Protein AF-A0A6F9A6P6-F1 (afdb_monomer_lite)

Radius of gyration: 16.21 Å; chains: 1; bounding box: 46×31×44 Å

Sequence (135 aa):
MRNLYWLSCDEVCIGVTNLDQGYPRRLYQAGSEVSDVYLDWQRGRLYWLEAGWILSMRLPGGNPRKVLSVDGHVAGRVVLDLKSNTLLWNTEGDGREWNVPGSIMAAHAPLLVSVFNDVITVWDRRDRRRVHDVP

pLDDT: mean 89.13, std 10.18, range [39.62, 97.94]

Structure (mmCIF, N/CA/C/O backbone):
data_AF-A0A6F9A6P6-F1
#
_entry.id   AF-A0A6F9A6P6-F1
#
loop_
_atom_site.group_PDB
_atom_site.id
_atom_site.type_symbol
_atom_site.label_atom_id
_atom_site.label_alt_id
_atom_site.label_comp_id
_atom_site.label_asym_id
_atom_site.label_entity_id
_atom_site.label_seq_id
_atom_site.pdbx_PDB_ins_code
_atom_site.Cartn_x
_atom_site.Cartn_y
_atom_site.Cartn_z
_atom_site.occupancy
_atom_site.B_iso_or_equiv
_atom_site.auth_seq_id
_atom_site.auth_comp_id
_atom_site.auth_asym_id
_atom_site.auth_atom_id
_atom_site.pdbx_PDB_model_num
ATOM 1 N N . MET A 1 1 ? -19.054 -9.307 10.003 1.00 69.69 1 MET A N 1
ATOM 2 C CA . MET A 1 1 ? -18.868 -7.853 10.174 1.00 69.69 1 MET A CA 1
ATOM 3 C C . MET A 1 1 ? -18.043 -7.357 9.009 1.00 69.69 1 MET A C 1
ATOM 5 O O . MET A 1 1 ? -16.956 -7.887 8.798 1.00 69.69 1 MET A O 1
ATOM 9 N N . ARG A 1 2 ? -18.573 -6.418 8.227 1.00 89.56 2 ARG A N 1
ATOM 10 C CA . ARG A 1 2 ? -17.867 -5.827 7.082 1.00 89.56 2 ARG A CA 1
ATOM 11 C C . ARG A 1 2 ? -17.361 -4.440 7.461 1.00 89.56 2 ARG A C 1
ATOM 13 O O . ARG A 1 2 ? -18.157 -3.574 7.804 1.00 89.56 2 ARG A O 1
ATOM 20 N N . ASN A 1 3 ? -16.049 -4.240 7.398 1.00 93.12 3 ASN A N 1
ATOM 21 C CA . ASN A 1 3 ? -15.412 -2.984 7.778 1.00 93.12 3 ASN A CA 1
ATOM 22 C C . ASN A 1 3 ? -14.768 -2.324 6.560 1.00 93.12 3 ASN A C 1
ATOM 24 O O . ASN A 1 3 ? -14.029 -2.978 5.826 1.00 93.12 3 ASN A O 1
ATOM 28 N N . LEU A 1 4 ? -15.016 -1.028 6.392 1.00 94.31 4 LEU A N 1
ATOM 29 C CA . LEU A 1 4 ? -14.281 -0.163 5.476 1.00 94.31 4 LEU A CA 1
ATOM 30 C C . LEU A 1 4 ? -13.216 0.589 6.271 1.00 94.31 4 LEU A C 1
ATOM 32 O O . LEU A 1 4 ? -13.560 1.340 7.181 1.00 94.31 4 LEU A O 1
ATOM 36 N N . TYR A 1 5 ? -11.948 0.391 5.927 1.00 95.75 5 TYR A N 1
ATOM 37 C CA . TYR A 1 5 ? -10.833 1.171 6.462 1.00 95.75 5 TYR A CA 1
ATOM 38 C C . TYR A 1 5 ? -10.535 2.322 5.510 1.00 95.75 5 TYR A C 1
ATOM 40 O O . TYR A 1 5 ? -10.570 2.129 4.296 1.00 95.75 5 TYR A O 1
ATOM 48 N N . TRP A 1 6 ? -10.278 3.507 6.050 1.00 95.62 6 TRP A N 1
ATOM 49 C CA . TRP A 1 6 ? -10.128 4.720 5.252 1.00 95.62 6 TRP A CA 1
ATOM 50 C C . TRP A 1 6 ? -9.086 5.663 5.849 1.00 95.62 6 TRP A C 1
ATOM 52 O O . TRP A 1 6 ? -8.851 5.655 7.058 1.00 95.62 6 TRP A O 1
ATOM 62 N N . LEU A 1 7 ? -8.490 6.475 4.980 1.00 97.19 7 LEU A N 1
ATOM 63 C CA . LEU A 1 7 ? -7.686 7.645 5.318 1.00 97.19 7 LEU A CA 1
ATOM 64 C C . LEU A 1 7 ? -8.516 8.896 4.995 1.00 97.19 7 LEU A C 1
ATOM 66 O O . LEU A 1 7 ? -9.233 8.915 3.994 1.00 97.19 7 LEU A O 1
ATOM 70 N N . SER A 1 8 ? -8.492 9.898 5.869 1.00 96.25 8 SER A N 1
ATOM 71 C CA . SER A 1 8 ? -9.172 11.178 5.647 1.00 96.25 8 SER A CA 1
ATOM 72 C C . SER A 1 8 ? -8.521 11.989 4.523 1.00 96.25 8 SER A C 1
ATOM 74 O O . SER A 1 8 ? -7.352 11.801 4.211 1.00 96.25 8 SER A O 1
ATOM 76 N N . CYS A 1 9 ? -9.266 12.931 3.935 1.00 95.06 9 CYS A N 1
ATOM 77 C CA . CYS A 1 9 ? -8.759 13.781 2.849 1.00 95.06 9 CYS A CA 1
ATOM 78 C C . CYS A 1 9 ? -7.638 14.742 3.275 1.00 95.06 9 CYS A C 1
ATOM 80 O O . CYS A 1 9 ? -6.926 15.245 2.420 1.00 95.06 9 CYS A O 1
ATOM 82 N N . ASP A 1 10 ? -7.522 15.036 4.571 1.00 96.06 10 ASP A N 1
ATOM 83 C CA . ASP A 1 10 ? -6.405 15.790 5.154 1.00 96.06 10 ASP A CA 1
ATOM 84 C C . ASP A 1 10 ? -5.222 14.881 5.534 1.00 96.06 10 ASP A C 1
ATOM 86 O O . ASP A 1 10 ? -4.283 15.341 6.171 1.00 96.06 10 ASP A O 1
ATOM 90 N N . GLU A 1 11 ? -5.293 13.592 5.177 1.00 96.94 11 GLU A N 1
ATOM 91 C CA . GLU A 1 11 ? -4.210 12.605 5.249 1.00 96.94 11 GLU A CA 1
ATOM 92 C C . GLU A 1 11 ? -3.640 12.373 6.656 1.00 96.94 11 GLU A C 1
ATOM 94 O O . GLU A 1 11 ? -2.555 11.826 6.818 1.00 96.94 11 GLU A O 1
ATOM 99 N N . VAL A 1 12 ? -4.389 12.722 7.707 1.00 97.31 12 VAL A N 1
ATOM 100 C CA . VAL A 1 12 ? -3.924 12.594 9.102 1.00 97.31 12 VAL A CA 1
ATOM 101 C C . VAL A 1 12 ? -4.792 11.693 9.978 1.00 97.31 12 VAL A C 1
ATOM 103 O O . VAL A 1 12 ? -4.454 11.443 11.134 1.00 97.31 12 VAL A O 1
ATOM 106 N N . CYS A 1 13 ? -5.917 11.179 9.482 1.00 97.31 13 CYS A N 1
ATOM 107 C CA . CYS A 1 13 ? -6.816 10.331 10.262 1.00 97.31 13 CYS A CA 1
ATOM 108 C C . CYS A 1 13 ? -7.080 9.002 9.553 1.00 97.31 13 CYS A C 1
ATOM 110 O O . CYS A 1 13 ? -7.739 8.951 8.516 1.00 97.31 13 CYS A O 1
ATOM 112 N N . ILE A 1 14 ? -6.650 7.904 10.180 1.00 97.94 14 ILE A N 1
ATOM 113 C CA . ILE A 1 14 ? -7.023 6.549 9.762 1.00 97.94 14 ILE A CA 1
ATOM 114 C C . ILE A 1 14 ? -8.247 6.125 10.570 1.00 97.94 14 ILE A C 1
ATOM 116 O O . ILE A 1 14 ? -8.236 6.111 11.809 1.00 97.94 14 ILE A O 1
ATOM 120 N N . GLY A 1 15 ? -9.312 5.760 9.870 1.00 96.50 15 GLY A N 1
ATOM 121 C CA . GLY A 1 15 ? -10.578 5.357 10.458 1.00 96.50 15 GLY A CA 1
ATOM 122 C C . GLY A 1 15 ? -11.080 4.011 9.959 1.00 96.50 15 GLY A C 1
ATOM 123 O O . GLY A 1 15 ? -10.528 3.384 9.054 1.00 96.50 15 GLY A O 1
ATOM 124 N N . VAL A 1 16 ? -12.150 3.555 10.602 1.00 96.12 16 VAL A N 1
ATOM 125 C CA . VAL A 1 16 ? -12.901 2.367 10.217 1.00 96.12 16 VAL A CA 1
ATOM 126 C C . VAL A 1 16 ? -14.391 2.639 10.329 1.00 96.12 16 VAL A C 1
ATOM 128 O O . VAL A 1 16 ? -14.850 3.207 11.315 1.00 96.12 16 VAL A O 1
ATOM 131 N N . THR A 1 17 ? -15.156 2.190 9.347 1.00 95.00 17 THR A N 1
ATOM 132 C CA . THR A 1 17 ? -16.618 2.226 9.368 1.00 95.00 17 THR A CA 1
ATOM 133 C C . THR A 1 17 ? -17.143 0.803 9.300 1.00 95.00 17 THR A C 1
ATOM 135 O O . THR A 1 17 ? -16.815 0.062 8.372 1.00 95.00 17 THR A O 1
ATOM 138 N N . ASN A 1 18 ? -17.964 0.414 10.277 1.00 92.81 18 ASN A N 1
ATOM 139 C CA . ASN A 1 18 ? -18.714 -0.836 10.194 1.00 92.81 18 ASN A CA 1
ATOM 140 C C . ASN A 1 18 ? -19.879 -0.630 9.220 1.00 92.81 18 ASN A C 1
ATOM 142 O O . ASN A 1 18 ? -20.794 0.139 9.504 1.00 92.81 18 ASN A O 1
ATOM 146 N N . LEU A 1 19 ? -19.846 -1.314 8.079 1.00 90.44 19 LEU A N 1
ATOM 147 C CA . LEU A 1 19 ? -20.842 -1.171 7.015 1.00 90.44 19 LEU A CA 1
ATOM 148 C C . LEU A 1 19 ? -22.213 -1.747 7.392 1.00 90.44 19 LEU A C 1
ATOM 150 O O . LEU A 1 19 ? -23.202 -1.426 6.745 1.00 90.44 19 LEU A O 1
ATOM 154 N N . ASP A 1 20 ? -22.280 -2.577 8.433 1.00 89.69 20 ASP A N 1
ATOM 155 C CA . ASP A 1 20 ? -23.527 -3.173 8.912 1.00 89.69 20 ASP A CA 1
ATOM 156 C C . ASP A 1 20 ? -24.215 -2.286 9.976 1.00 89.69 20 ASP A C 1
ATOM 158 O O . ASP A 1 20 ? -25.422 -2.387 10.171 1.00 89.69 20 ASP A O 1
ATOM 162 N N . GLN A 1 21 ? -23.465 -1.412 10.666 1.00 81.25 21 GLN A N 1
ATOM 163 C CA . GLN A 1 21 ? -23.968 -0.567 11.768 1.00 81.25 21 GLN A CA 1
ATOM 164 C C . GLN A 1 21 ? -23.823 0.946 11.522 1.00 81.25 21 GLN A C 1
ATOM 166 O O . GLN A 1 21 ? -24.346 1.738 12.295 1.00 81.25 21 GLN A O 1
ATOM 171 N N . GLY A 1 22 ? -23.117 1.363 10.468 1.00 78.56 22 GLY A N 1
ATOM 172 C CA . GLY A 1 22 ? -23.049 2.748 9.993 1.00 78.56 22 GLY A CA 1
ATOM 173 C C . GLY A 1 22 ? -22.173 3.714 10.799 1.00 78.56 22 GLY A C 1
ATOM 174 O O . GLY A 1 22 ? -21.991 4.845 10.360 1.00 78.56 22 GLY A O 1
ATOM 175 N N . TYR A 1 23 ? -21.604 3.315 11.940 1.00 84.38 23 TYR A N 1
ATOM 176 C CA . TYR A 1 23 ? -20.824 4.232 12.780 1.00 84.38 23 TYR A CA 1
ATOM 177 C C . TYR A 1 23 ? -19.332 4.257 12.394 1.00 84.38 23 TYR A C 1
ATOM 179 O O . TYR A 1 23 ? -18.645 3.238 12.553 1.00 84.38 23 TYR A O 1
ATOM 187 N N . PRO A 1 24 ? -18.800 5.400 11.911 1.00 92.44 24 PRO A N 1
ATOM 188 C CA . PRO A 1 24 ? -17.369 5.586 11.720 1.00 92.44 24 PRO A CA 1
ATOM 189 C C . PRO A 1 24 ? -16.666 5.741 13.072 1.00 92.44 24 PRO A C 1
ATOM 191 O O . PRO A 1 24 ? -17.154 6.403 13.987 1.00 92.44 24 PRO A O 1
ATOM 194 N N . ARG A 1 25 ? -15.476 5.159 13.188 1.00 94.00 25 ARG A N 1
ATOM 195 C CA . ARG A 1 25 ? -14.604 5.259 14.356 1.00 94.00 25 ARG A CA 1
ATOM 196 C C . ARG A 1 25 ? -13.191 5.601 13.909 1.00 94.00 25 ARG A C 1
ATOM 198 O O . ARG A 1 25 ? -12.640 4.947 13.027 1.00 94.00 25 ARG A O 1
ATOM 205 N N . ARG A 1 26 ? -12.574 6.576 14.573 1.00 95.88 26 ARG A N 1
ATOM 206 C CA . ARG A 1 26 ? -11.148 6.877 14.405 1.00 95.88 26 ARG A CA 1
ATOM 207 C C . ARG A 1 26 ? -10.301 5.779 15.044 1.00 95.88 26 ARG A C 1
ATOM 209 O O . ARG A 1 26 ? -10.530 5.423 16.198 1.00 95.88 26 ARG A O 1
ATOM 216 N N . LEU A 1 27 ? -9.338 5.251 14.297 1.00 96.88 27 LEU A N 1
ATOM 217 C CA . LEU A 1 27 ? -8.351 4.297 14.805 1.00 96.88 27 LEU A CA 1
ATOM 218 C C . LEU A 1 27 ? -7.061 4.991 15.213 1.00 96.88 27 LEU A C 1
ATOM 220 O O . LEU A 1 27 ? -6.451 4.612 16.210 1.00 96.88 27 LEU A O 1
ATOM 224 N N . TYR A 1 28 ? -6.654 5.988 14.432 1.00 97.62 28 TYR A N 1
ATOM 225 C CA . TYR A 1 28 ? -5.380 6.657 14.599 1.00 97.62 28 TYR A CA 1
ATOM 226 C C . TYR A 1 28 ? -5.454 8.108 14.118 1.00 97.62 28 TYR A C 1
ATOM 228 O O . TYR A 1 28 ? -6.135 8.405 13.137 1.00 97.62 28 TYR A O 1
ATOM 236 N N . GLN A 1 29 ? -4.756 8.988 14.834 1.00 97.19 29 GLN A N 1
ATOM 237 C CA . GLN A 1 29 ? -4.511 10.374 14.454 1.00 97.19 29 GLN A CA 1
ATOM 238 C C . GLN A 1 29 ? -3.000 10.535 14.301 1.00 97.19 29 GLN A C 1
ATOM 240 O O . GLN A 1 29 ? -2.271 10.391 15.284 1.00 97.19 29 GLN A O 1
ATOM 245 N N . ALA A 1 30 ? -2.559 10.796 13.079 1.00 96.81 30 ALA A N 1
ATOM 246 C CA . ALA A 1 30 ? -1.164 10.990 12.738 1.00 96.81 30 ALA A CA 1
ATOM 247 C C . ALA A 1 30 ? -0.661 12.357 13.218 1.00 96.81 30 ALA A C 1
ATOM 249 O O . ALA A 1 30 ? -1.437 13.310 13.358 1.00 96.81 30 ALA A O 1
ATOM 250 N N . GLY A 1 31 ? 0.643 12.432 13.487 1.00 95.25 31 GLY A N 1
ATOM 251 C CA . GLY A 1 31 ? 1.336 13.688 13.785 1.00 95.25 31 GLY A CA 1
ATOM 252 C C . GLY A 1 31 ? 1.818 14.421 12.528 1.00 95.25 31 GLY A C 1
ATOM 253 O O . GLY A 1 31 ? 2.168 15.596 12.604 1.00 95.25 31 GLY A O 1
ATOM 254 N N . SER A 1 32 ? 1.828 13.732 11.387 1.00 94.12 32 SER A N 1
ATOM 255 C CA . SER A 1 32 ? 2.198 14.235 10.061 1.00 94.12 32 SER A CA 1
ATOM 256 C C . SER A 1 32 ? 1.360 13.550 8.979 1.00 94.12 32 SER A C 1
ATOM 258 O O . SER A 1 32 ? 0.620 12.615 9.275 1.00 94.12 32 SER A O 1
ATOM 260 N N . GLU A 1 33 ? 1.508 13.990 7.732 1.00 94.81 33 GLU A N 1
ATOM 261 C CA . GLU A 1 33 ? 0.860 13.385 6.565 1.00 94.81 33 GLU A CA 1
ATOM 262 C C . GLU A 1 33 ? 1.141 11.875 6.464 1.00 94.81 33 GLU A C 1
ATOM 264 O O . GLU A 1 33 ? 2.271 11.411 6.673 1.00 94.81 33 GLU A O 1
ATOM 269 N N . VAL A 1 34 ? 0.088 11.118 6.157 1.00 95.12 34 VAL A N 1
ATOM 270 C CA . VAL A 1 34 ? 0.125 9.689 5.854 1.00 95.12 34 VAL A CA 1
ATOM 271 C C . VAL A 1 34 ? -0.010 9.515 4.348 1.00 95.12 34 VAL A C 1
ATOM 273 O O . VAL A 1 34 ? -1.068 9.786 3.790 1.00 95.12 34 VAL A O 1
ATOM 276 N N . SER A 1 35 ? 1.029 9.008 3.690 1.00 89.31 35 SER A N 1
ATOM 277 C CA . SER A 1 35 ? 1.058 8.922 2.223 1.00 89.31 35 SER A CA 1
ATOM 278 C C . SER A 1 35 ? 0.463 7.628 1.657 1.00 89.31 35 SER A C 1
ATOM 280 O O . SER A 1 35 ? -0.130 7.636 0.581 1.00 89.31 35 SER A O 1
ATOM 282 N N . ASP A 1 36 ? 0.578 6.509 2.378 1.00 88.94 36 ASP A N 1
ATOM 283 C CA . ASP A 1 36 ? 0.010 5.225 1.962 1.00 88.94 36 ASP A CA 1
ATOM 284 C C . ASP A 1 36 ? -0.555 4.437 3.153 1.00 88.94 36 ASP A C 1
ATOM 286 O O . ASP A 1 36 ? 0.021 4.433 4.244 1.00 88.94 36 ASP A O 1
ATOM 290 N N . VAL A 1 37 ? -1.649 3.698 2.926 1.00 95.00 37 VAL A N 1
ATOM 291 C CA . VAL A 1 37 ? -2.288 2.809 3.911 1.00 95.00 37 VAL A CA 1
ATOM 292 C C . VAL A 1 37 ? -2.580 1.447 3.280 1.00 95.00 37 VAL A C 1
ATOM 294 O O . VAL A 1 37 ? -3.188 1.355 2.216 1.00 95.00 37 VAL A O 1
ATOM 297 N N . TYR A 1 38 ? -2.204 0.373 3.971 1.00 95.19 38 TYR A N 1
ATOM 298 C CA . TYR A 1 38 ? -2.333 -1.006 3.506 1.00 95.19 38 TYR A CA 1
ATOM 299 C C . TYR A 1 38 ? -3.084 -1.876 4.511 1.00 95.19 38 TYR A C 1
ATOM 301 O O . TYR A 1 38 ? -2.859 -1.806 5.722 1.00 95.19 38 TYR A O 1
ATOM 309 N N . LEU A 1 39 ? -3.936 -2.758 3.992 1.00 95.50 39 LEU A N 1
ATOM 310 C CA . LEU A 1 39 ? -4.759 -3.677 4.771 1.00 95.50 39 LEU A CA 1
ATOM 311 C C . LEU A 1 39 ? -4.305 -5.124 4.555 1.00 95.50 39 LEU A C 1
ATOM 313 O O . LEU A 1 39 ? -4.591 -5.695 3.511 1.00 95.50 39 LEU A O 1
ATOM 317 N N . ASP A 1 40 ? -3.692 -5.751 5.563 1.00 95.69 40 ASP A N 1
ATOM 318 C CA . ASP A 1 40 ? -3.511 -7.207 5.614 1.00 95.69 40 ASP A CA 1
ATOM 319 C C . ASP A 1 40 ? -4.658 -7.835 6.415 1.00 95.69 40 ASP A C 1
ATOM 321 O O . ASP A 1 40 ? -4.576 -8.052 7.630 1.00 95.69 40 ASP A O 1
ATOM 325 N N . TRP A 1 41 ? -5.760 -8.121 5.722 1.00 93.44 41 TRP A N 1
ATOM 326 C CA . TRP A 1 41 ? -6.931 -8.754 6.328 1.00 93.44 41 TRP A CA 1
ATOM 327 C C . TRP A 1 41 ? -6.694 -10.215 6.721 1.00 93.44 41 TRP A C 1
ATOM 329 O O . TRP A 1 41 ? -7.360 -10.704 7.631 1.00 93.44 41 TRP A O 1
ATOM 339 N N . GLN A 1 42 ? -5.744 -10.910 6.086 1.00 94.44 42 GLN A N 1
ATOM 340 C CA . GLN A 1 42 ? -5.434 -12.306 6.406 1.00 94.44 42 GLN A CA 1
ATOM 341 C C . GLN A 1 42 ? -4.759 -12.418 7.778 1.00 94.44 42 GLN A C 1
ATOM 343 O O . GLN A 1 42 ? -5.006 -13.369 8.516 1.00 94.44 42 GLN A O 1
ATOM 348 N N . ARG A 1 43 ? -3.932 -11.429 8.140 1.00 94.81 43 ARG A N 1
ATOM 349 C CA . ARG A 1 43 ? -3.190 -11.388 9.416 1.00 94.81 43 ARG A CA 1
ATOM 350 C C . ARG A 1 43 ? -3.732 -10.363 10.405 1.00 94.81 43 ARG A C 1
ATOM 352 O O . ARG A 1 43 ? -3.171 -10.194 11.488 1.00 94.81 43 ARG A O 1
ATOM 359 N N . GLY A 1 44 ? -4.816 -9.679 10.052 1.00 95.56 44 GLY A N 1
ATOM 360 C CA . GLY A 1 44 ? -5.498 -8.732 10.923 1.00 95.56 44 GLY A CA 1
ATOM 361 C C . GLY A 1 44 ? -4.684 -7.473 11.230 1.00 95.56 44 GLY A C 1
ATOM 362 O O . GLY A 1 44 ? -4.700 -7.004 12.374 1.00 95.56 44 GLY A O 1
ATOM 363 N N . ARG A 1 45 ? -3.975 -6.918 10.237 1.00 96.31 45 ARG A N 1
ATOM 364 C CA . ARG A 1 45 ? -3.096 -5.748 10.401 1.00 96.31 45 ARG A CA 1
ATOM 365 C C . ARG A 1 45 ? -3.388 -4.618 9.415 1.00 96.31 45 ARG A C 1
ATOM 367 O O . ARG A 1 45 ? -3.728 -4.861 8.264 1.00 96.31 45 ARG A O 1
ATOM 374 N N . LEU A 1 46 ? -3.183 -3.391 9.885 1.00 97.06 46 LEU A N 1
ATOM 375 C CA . LEU A 1 46 ? -2.990 -2.201 9.055 1.00 97.06 46 LEU A CA 1
ATOM 376 C C . LEU A 1 46 ? -1.514 -1.832 9.053 1.00 97.06 46 LEU A C 1
ATOM 378 O O . LEU A 1 46 ? -0.871 -1.942 10.101 1.00 97.06 46 LEU A O 1
ATOM 382 N N . TYR A 1 47 ? -1.025 -1.352 7.918 1.00 96.50 47 TYR A N 1
ATOM 383 C CA . TYR A 1 47 ? 0.272 -0.698 7.778 1.00 96.50 47 TYR A CA 1
ATOM 384 C C . TYR A 1 47 ? 0.079 0.672 7.142 1.00 96.50 47 TYR A C 1
ATOM 386 O O . TYR A 1 47 ? -0.830 0.833 6.335 1.00 96.50 47 TYR A O 1
ATOM 394 N N . TRP A 1 48 ? 0.912 1.643 7.488 1.00 95.94 48 TRP A N 1
ATOM 395 C CA . TRP A 1 48 ? 0.908 2.947 6.828 1.00 95.94 48 TRP A CA 1
ATOM 396 C C . TRP A 1 48 ? 2.283 3.598 6.896 1.00 95.94 48 TRP A C 1
ATOM 398 O O . TRP A 1 48 ? 3.109 3.203 7.724 1.00 95.94 48 TRP A O 1
ATOM 408 N N . LEU A 1 49 ? 2.515 4.564 6.012 1.00 94.06 49 LEU A N 1
ATOM 409 C CA . LEU A 1 49 ? 3.732 5.365 5.966 1.00 94.06 49 LEU A CA 1
ATOM 410 C C . LEU A 1 49 ? 3.460 6.752 6.555 1.00 94.06 49 LEU A C 1
ATOM 412 O O . LEU A 1 49 ? 2.545 7.434 6.115 1.00 94.06 49 LEU A O 1
ATOM 416 N N . GLU A 1 50 ? 4.247 7.153 7.549 1.00 94.31 50 GLU A N 1
ATOM 417 C CA . GLU A 1 50 ? 4.153 8.460 8.214 1.00 94.31 50 GLU A CA 1
ATOM 418 C C . GLU A 1 50 ? 5.554 8.897 8.645 1.00 94.31 50 GLU A C 1
ATOM 420 O O . GLU A 1 50 ? 6.271 8.121 9.284 1.00 94.31 50 GLU A O 1
ATOM 425 N N . ALA A 1 51 ? 5.953 10.123 8.292 1.00 91.62 51 ALA A N 1
ATOM 426 C CA . ALA A 1 51 ? 7.264 10.695 8.629 1.00 91.62 51 ALA A CA 1
ATOM 427 C C . ALA A 1 51 ? 8.446 9.729 8.378 1.00 91.62 51 ALA A C 1
ATOM 429 O O . ALA A 1 51 ? 9.309 9.571 9.240 1.00 91.62 51 ALA A O 1
ATOM 430 N N . GLY A 1 52 ? 8.426 9.019 7.241 1.00 89.75 52 GLY A N 1
ATOM 431 C CA . GLY A 1 52 ? 9.468 8.063 6.846 1.00 89.75 52 GLY A CA 1
ATOM 432 C C . GLY A 1 52 ? 9.538 6.779 7.679 1.00 89.75 52 GLY A C 1
ATOM 433 O O . GLY A 1 52 ? 10.507 6.026 7.597 1.00 89.75 52 GLY A O 1
ATOM 434 N N . TRP A 1 53 ? 8.494 6.470 8.449 1.00 92.31 53 TRP A N 1
ATOM 435 C CA . TRP A 1 53 ? 8.333 5.189 9.128 1.00 92.31 53 TRP A CA 1
ATOM 436 C C . TRP A 1 53 ? 7.184 4.395 8.530 1.00 92.31 53 TRP A C 1
ATOM 438 O O . TRP A 1 53 ? 6.081 4.905 8.364 1.00 92.31 53 TRP A O 1
ATOM 448 N N . ILE A 1 54 ? 7.407 3.102 8.323 1.00 93.31 54 ILE A N 1
ATOM 449 C CA . ILE A 1 54 ? 6.316 2.142 8.201 1.00 93.31 54 ILE A CA 1
ATOM 450 C C . ILE A 1 54 ? 5.849 1.812 9.616 1.00 93.31 54 ILE A C 1
ATOM 452 O O . ILE A 1 54 ? 6.590 1.232 10.421 1.00 93.31 54 ILE A O 1
ATOM 456 N N . LEU A 1 55 ? 4.604 2.152 9.920 1.00 96.75 55 LEU A N 1
ATOM 457 C CA . LEU A 1 55 ? 3.927 1.774 11.151 1.00 96.75 55 LEU A CA 1
ATOM 458 C C . LEU A 1 55 ? 2.967 0.614 10.901 1.00 96.75 55 LEU A C 1
ATOM 460 O O . LEU A 1 55 ? 2.613 0.294 9.768 1.00 96.75 55 LEU A O 1
ATOM 464 N N . SER A 1 56 ? 2.540 -0.046 11.976 1.00 97.06 56 SER A N 1
ATOM 465 C CA . SER A 1 56 ? 1.429 -0.992 11.901 1.00 97.06 56 SER A CA 1
ATOM 466 C C . SER A 1 56 ? 0.571 -0.982 13.152 1.00 97.06 56 SER A C 1
ATOM 468 O O . SER A 1 56 ? 1.074 -0.738 14.251 1.00 97.06 56 SER A O 1
ATOM 470 N N . MET A 1 57 ? -0.679 -1.408 13.012 1.00 97.62 57 MET A N 1
ATOM 471 C CA . MET A 1 57 ? -1.579 -1.676 14.131 1.00 97.62 57 MET A CA 1
ATOM 472 C C . MET A 1 57 ? -2.457 -2.897 13.836 1.00 97.62 57 MET A C 1
ATOM 474 O O . MET A 1 57 ? -2.518 -3.380 12.706 1.00 97.62 57 MET A O 1
ATOM 478 N N . ARG A 1 58 ? -3.128 -3.436 14.858 1.00 96.62 58 ARG A N 1
ATOM 479 C CA . ARG A 1 58 ? -4.128 -4.497 14.663 1.00 96.62 58 ARG A CA 1
ATOM 480 C C . ARG A 1 58 ? -5.435 -3.903 14.136 1.00 96.62 58 ARG A C 1
ATOM 482 O O . ARG A 1 58 ? -5.795 -2.796 14.510 1.00 96.62 58 ARG A O 1
ATOM 489 N N . LEU A 1 59 ? -6.196 -4.653 13.345 1.00 95.12 59 LEU A N 1
ATOM 490 C CA . LEU A 1 59 ? -7.461 -4.166 12.770 1.00 95.12 59 LEU A CA 1
ATOM 491 C C . LEU A 1 59 ? -8.532 -3.675 13.761 1.00 95.12 59 LEU A C 1
ATO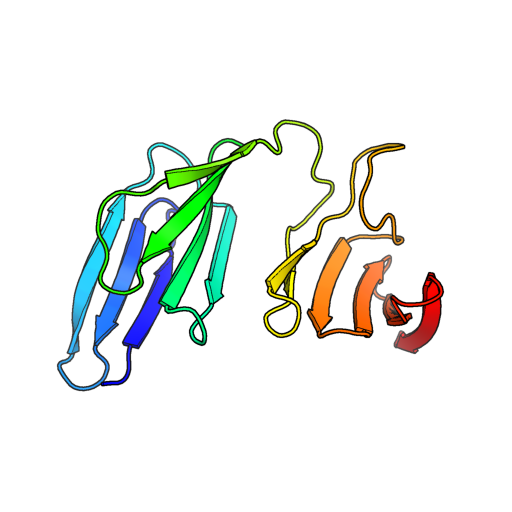M 493 O O . LEU A 1 59 ? -9.267 -2.747 13.414 1.00 95.12 59 LEU A O 1
ATOM 497 N N . PRO A 1 60 ? -8.649 -4.234 14.979 1.00 91.50 60 PRO A N 1
ATOM 498 C CA . PRO A 1 60 ? -9.521 -3.670 16.009 1.00 91.50 60 PRO A CA 1
ATOM 499 C C . PRO A 1 60 ? -9.044 -2.312 16.561 1.00 91.50 60 PRO A C 1
ATOM 501 O O . PRO A 1 60 ? -9.799 -1.645 17.272 1.00 91.50 60 PRO A O 1
ATOM 504 N N . GLY A 1 61 ? -7.825 -1.883 16.228 1.00 91.88 61 GLY A N 1
ATOM 505 C CA . GLY A 1 61 ? -7.134 -0.723 16.783 1.00 91.88 61 GLY A CA 1
ATOM 506 C C . GLY A 1 61 ? -6.094 -1.116 17.836 1.00 91.88 61 GLY A C 1
ATOM 507 O O . GLY A 1 61 ? -5.633 -2.260 17.896 1.00 91.88 61 GLY A O 1
ATOM 508 N N . GLY A 1 62 ? -5.733 -0.148 18.675 1.00 93.19 62 GLY A N 1
ATOM 509 C CA . GLY A 1 62 ? -4.697 -0.267 19.701 1.00 93.19 62 GLY A CA 1
ATOM 510 C C . GLY A 1 62 ? -3.496 0.619 19.390 1.00 93.19 62 GLY A C 1
ATOM 511 O O . GLY A 1 62 ? -3.550 1.455 18.494 1.00 93.19 62 GLY A O 1
ATOM 512 N N . ASN A 1 63 ? -2.405 0.434 20.128 1.00 95.25 63 ASN A N 1
ATOM 513 C CA . ASN A 1 63 ? -1.224 1.271 19.947 1.00 95.25 63 ASN A CA 1
ATOM 514 C C . ASN A 1 63 ? -0.504 0.927 18.629 1.00 95.25 63 ASN A C 1
ATOM 516 O O . ASN A 1 63 ? -0.224 -0.256 18.386 1.00 95.25 63 ASN A O 1
ATOM 520 N N . PRO A 1 64 ? -0.179 1.929 17.792 1.00 96.31 64 PRO A N 1
ATOM 521 C CA . PRO A 1 64 ? 0.730 1.749 16.670 1.00 96.31 64 PRO A CA 1
ATOM 522 C C . PRO A 1 64 ? 2.086 1.233 17.142 1.00 96.31 64 PRO A C 1
ATOM 524 O O . PRO A 1 64 ? 2.567 1.589 18.218 1.00 96.31 64 PRO A O 1
ATOM 527 N N . ARG A 1 65 ? 2.748 0.453 16.292 1.00 96.88 65 ARG A N 1
ATOM 528 C CA . ARG A 1 65 ? 4.173 0.137 16.427 1.00 96.88 65 ARG A CA 1
ATOM 529 C C . ARG A 1 65 ? 4.924 0.639 15.202 1.00 96.88 65 ARG A C 1
ATOM 531 O O . ARG A 1 65 ? 4.445 0.438 14.087 1.00 96.88 65 ARG A O 1
ATOM 538 N N . LYS A 1 66 ? 6.110 1.212 15.403 1.00 95.88 66 LYS A N 1
ATOM 539 C CA . LYS A 1 66 ? 7.085 1.421 14.326 1.00 95.88 66 LYS A CA 1
ATOM 540 C C . LYS A 1 66 ? 7.621 0.057 13.890 1.00 95.88 66 LYS A C 1
ATOM 542 O O . LYS A 1 66 ? 8.002 -0.747 14.740 1.00 95.88 66 LYS A O 1
ATOM 547 N N . VAL A 1 67 ? 7.576 -0.230 12.595 1.00 93.38 67 VAL A N 1
ATOM 548 C CA . VAL A 1 67 ? 8.011 -1.511 12.017 1.00 93.38 67 VAL A CA 1
ATOM 549 C C . VAL A 1 67 ? 9.365 -1.357 11.344 1.00 93.38 67 VAL A C 1
ATOM 551 O O . VAL A 1 67 ? 10.249 -2.173 11.583 1.00 93.38 67 VAL A O 1
ATOM 554 N N . LEU A 1 68 ? 9.521 -0.319 10.523 1.00 89.56 68 LEU A N 1
ATOM 555 C CA . LEU A 1 68 ? 10.725 -0.073 9.737 1.00 89.56 68 LEU A CA 1
ATOM 556 C C . LEU A 1 68 ? 10.880 1.431 9.489 1.00 89.56 68 LEU A C 1
ATOM 558 O O . LEU A 1 68 ? 9.884 2.102 9.228 1.00 89.56 68 LEU A O 1
ATOM 562 N N . SER A 1 69 ? 12.107 1.947 9.573 1.00 89.75 69 SER A N 1
ATOM 563 C CA . SER A 1 69 ? 12.438 3.278 9.050 1.00 89.75 69 SER A CA 1
ATOM 564 C C . SER A 1 69 ? 12.815 3.141 7.583 1.00 89.75 69 SER A C 1
ATOM 566 O O . SER A 1 69 ? 13.572 2.242 7.217 1.00 89.75 69 SER A O 1
ATOM 568 N N . VAL A 1 70 ? 12.262 4.023 6.764 1.00 83.31 70 VAL A N 1
ATOM 569 C CA . VAL A 1 70 ? 12.490 4.110 5.322 1.00 83.31 70 VAL A CA 1
ATOM 570 C C . VAL A 1 70 ? 12.949 5.517 4.905 1.00 83.31 70 VAL A C 1
ATOM 572 O O . VAL A 1 70 ? 12.920 5.850 3.720 1.00 83.31 70 VAL A O 1
ATOM 575 N N . ASP A 1 71 ? 13.383 6.335 5.875 1.00 72.62 71 ASP A N 1
ATOM 576 C CA . ASP A 1 71 ? 13.833 7.719 5.687 1.00 72.62 71 ASP A CA 1
ATOM 577 C C . ASP A 1 71 ? 14.897 7.816 4.578 1.00 72.62 71 ASP A C 1
ATOM 579 O O . ASP A 1 71 ? 15.989 7.264 4.700 1.00 72.62 71 ASP A O 1
ATOM 583 N N . GLY A 1 72 ? 14.562 8.513 3.485 1.00 64.25 72 GLY A N 1
ATOM 584 C CA . GLY A 1 72 ? 15.468 8.796 2.363 1.00 64.25 72 GLY A CA 1
ATOM 585 C C . GLY A 1 72 ? 15.726 7.643 1.384 1.00 64.25 72 GLY A C 1
ATOM 586 O O . GLY A 1 72 ? 16.589 7.776 0.522 1.00 64.25 72 GLY A O 1
ATOM 587 N N . HIS A 1 73 ? 15.011 6.517 1.496 1.00 70.50 73 HIS A N 1
ATOM 588 C CA . HIS A 1 73 ? 15.287 5.311 0.699 1.00 70.50 73 HIS A CA 1
ATOM 589 C C . HIS A 1 73 ? 14.104 4.795 -0.129 1.00 70.50 73 HIS A C 1
ATOM 591 O O . HIS A 1 73 ? 14.216 3.722 -0.719 1.00 70.50 73 HIS A O 1
ATOM 597 N N . VAL A 1 74 ? 12.985 5.519 -0.193 1.00 75.31 74 VAL A N 1
ATOM 598 C CA . VAL A 1 74 ? 11.815 5.137 -1.002 1.00 75.31 74 VAL A CA 1
ATOM 599 C C . VAL A 1 74 ? 11.715 6.053 -2.211 1.00 75.31 74 VAL A C 1
ATOM 601 O O . VAL A 1 74 ? 11.410 7.233 -2.073 1.00 75.31 74 VAL A O 1
ATOM 604 N N . ALA A 1 75 ? 11.928 5.488 -3.395 1.00 74.25 75 ALA A N 1
ATOM 605 C CA . ALA A 1 75 ? 11.608 6.121 -4.662 1.00 74.25 75 ALA A CA 1
ATOM 606 C C . ALA A 1 75 ? 10.154 5.789 -5.032 1.00 74.25 75 ALA A C 1
ATOM 608 O O . ALA A 1 75 ? 9.823 4.649 -5.369 1.00 74.25 75 ALA A O 1
ATOM 609 N N . GLY A 1 76 ? 9.270 6.784 -4.980 1.00 79.31 76 GLY A N 1
ATOM 610 C CA . GLY A 1 76 ? 7.860 6.610 -5.328 1.00 79.31 76 GLY A CA 1
ATOM 611 C C . GLY A 1 76 ? 7.036 5.989 -4.197 1.00 79.31 76 GLY A C 1
ATOM 612 O O . GLY A 1 76 ? 6.978 6.540 -3.103 1.00 79.31 76 GLY A O 1
ATOM 613 N N . ARG A 1 77 ? 6.335 4.885 -4.482 1.00 84.81 77 ARG A N 1
ATOM 614 C CA . ARG A 1 77 ? 5.365 4.261 -3.564 1.00 84.81 77 ARG A CA 1
ATOM 615 C C . ARG A 1 77 ? 5.905 2.989 -2.925 1.00 84.81 77 ARG A C 1
ATOM 617 O O . ARG A 1 77 ? 6.687 2.254 -3.531 1.00 84.81 77 ARG A O 1
ATOM 624 N N . VAL A 1 78 ? 5.401 2.696 -1.730 1.00 88.81 78 VAL A N 1
ATOM 625 C CA . VAL A 1 78 ? 5.481 1.354 -1.147 1.00 88.81 78 VAL A CA 1
ATOM 626 C C . VAL A 1 78 ? 4.301 0.524 -1.682 1.00 88.81 78 VAL A C 1
ATOM 628 O O . VAL A 1 78 ? 3.282 1.050 -2.117 1.00 88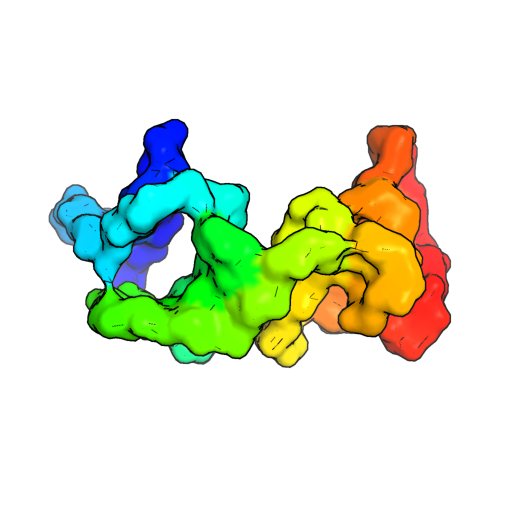.81 78 VAL A O 1
ATOM 631 N N . VAL A 1 79 ? 4.430 -0.798 -1.726 1.00 91.88 79 VAL A N 1
ATOM 632 C CA . VAL A 1 79 ? 3.356 -1.702 -2.148 1.00 91.88 79 VAL A CA 1
ATOM 633 C C . VAL A 1 79 ? 3.351 -2.939 -1.264 1.00 91.88 79 VAL A C 1
ATOM 635 O O . VAL A 1 79 ? 4.383 -3.575 -1.062 1.00 91.88 79 VAL A O 1
ATOM 638 N N . LEU A 1 80 ? 2.176 -3.319 -0.760 1.00 92.62 80 LEU A N 1
ATOM 639 C CA . LEU A 1 80 ? 1.987 -4.561 -0.014 1.00 92.62 80 LEU A CA 1
ATOM 640 C C . LEU A 1 80 ? 1.690 -5.733 -0.957 1.00 92.62 80 LEU A C 1
ATOM 642 O O . LEU A 1 80 ? 0.654 -5.761 -1.616 1.00 92.62 80 LEU A O 1
ATOM 646 N N . ASP A 1 81 ? 2.545 -6.753 -0.935 1.00 94.06 81 ASP A N 1
ATOM 647 C CA . ASP A 1 81 ? 2.202 -8.085 -1.428 1.00 94.06 81 ASP A CA 1
ATOM 648 C C . ASP A 1 81 ? 1.559 -8.898 -0.301 1.00 94.06 81 ASP A C 1
ATOM 650 O O . ASP A 1 81 ? 2.232 -9.415 0.597 1.00 94.06 81 ASP A O 1
ATOM 654 N N . LEU A 1 82 ? 0.238 -9.036 -0.368 1.00 92.56 82 LEU A N 1
ATOM 655 C CA . LEU A 1 82 ? -0.551 -9.780 0.614 1.00 92.56 82 LEU A CA 1
ATOM 656 C C . LEU A 1 82 ? -0.205 -11.269 0.672 1.00 92.56 82 LEU A C 1
ATOM 658 O O . LEU A 1 82 ? -0.260 -11.874 1.748 1.00 92.56 82 LEU A O 1
ATOM 662 N N . LYS A 1 83 ? 0.156 -11.863 -0.472 1.00 92.88 83 LYS A N 1
ATOM 663 C CA . LYS A 1 83 ? 0.438 -13.295 -0.580 1.00 92.88 83 LYS A CA 1
ATOM 664 C C . LYS A 1 83 ? 1.750 -13.638 0.113 1.00 92.88 83 LYS A C 1
ATOM 666 O O . LYS A 1 83 ? 1.784 -14.601 0.878 1.00 92.88 83 LYS A O 1
ATOM 671 N N . SER A 1 84 ? 2.810 -12.862 -0.125 1.00 90.50 84 SER A N 1
ATOM 672 C CA . SER A 1 84 ? 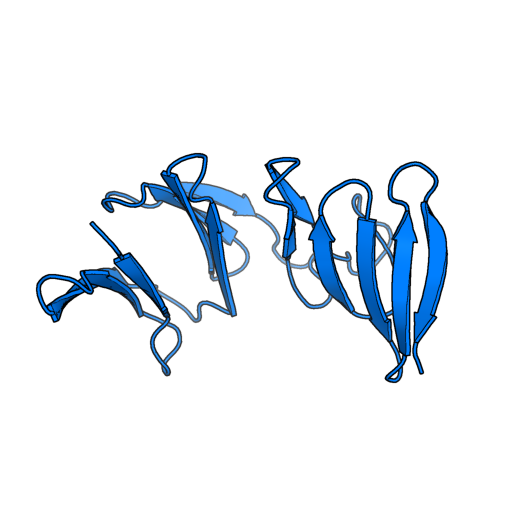4.105 -13.077 0.540 1.00 90.50 84 SER A CA 1
ATOM 673 C C . SER A 1 84 ? 4.264 -12.336 1.867 1.00 90.50 84 SER A C 1
ATOM 675 O O . SER A 1 84 ? 5.229 -12.611 2.574 1.00 90.50 84 SER A O 1
ATOM 677 N N . ASN A 1 85 ? 3.327 -11.454 2.239 1.00 89.38 85 ASN A N 1
ATOM 678 C CA . ASN A 1 85 ? 3.415 -10.591 3.424 1.00 89.38 85 ASN A CA 1
ATOM 679 C C . ASN A 1 85 ? 4.685 -9.729 3.426 1.00 89.38 85 ASN A C 1
ATOM 681 O O . ASN A 1 85 ? 5.421 -9.674 4.412 1.00 89.38 85 ASN A O 1
ATOM 685 N N . THR A 1 86 ? 4.957 -9.092 2.291 1.00 89.25 86 THR A N 1
ATOM 686 C CA . THR A 1 86 ? 6.136 -8.242 2.095 1.00 89.25 86 THR A CA 1
ATOM 687 C C . THR A 1 86 ? 5.704 -6.875 1.599 1.00 89.25 86 THR A C 1
ATOM 689 O O . THR A 1 86 ? 4.863 -6.791 0.706 1.00 89.25 86 THR A O 1
ATOM 692 N N . LEU A 1 87 ? 6.303 -5.823 2.146 1.00 89.88 87 LEU A N 1
ATOM 693 C CA . LEU A 1 87 ? 6.240 -4.484 1.571 1.00 89.88 87 LEU A CA 1
ATOM 694 C C . LEU A 1 87 ? 7.404 -4.345 0.592 1.00 89.88 87 LEU A C 1
ATOM 696 O O . LEU A 1 87 ? 8.496 -4.812 0.888 1.00 89.88 87 LEU A O 1
ATOM 700 N N . LEU A 1 88 ? 7.147 -3.769 -0.575 1.00 88.88 88 LEU A N 1
ATOM 701 C CA . LEU A 1 88 ? 8.113 -3.595 -1.654 1.00 88.88 88 LEU A CA 1
ATOM 702 C C . LEU A 1 88 ? 8.126 -2.127 -2.060 1.00 88.88 88 LEU A C 1
ATOM 704 O O . LEU A 1 88 ? 7.069 -1.507 -2.136 1.00 88.88 88 LEU A O 1
ATOM 708 N N . TRP A 1 89 ? 9.298 -1.586 -2.342 1.00 87.50 89 TRP A N 1
ATOM 709 C CA . TRP A 1 89 ? 9.472 -0.233 -2.855 1.00 87.50 89 TRP A CA 1
ATOM 710 C C . TRP A 1 89 ? 10.710 -0.196 -3.745 1.00 87.50 89 TRP A C 1
ATOM 712 O O . TRP A 1 89 ? 11.593 -1.043 -3.604 1.00 87.50 89 TRP A O 1
ATOM 722 N N . ASN A 1 90 ? 10.758 0.776 -4.653 1.00 83.94 90 ASN A N 1
ATOM 723 C CA . ASN A 1 90 ? 12.001 1.123 -5.333 1.00 83.94 90 ASN A CA 1
ATOM 724 C C . ASN A 1 90 ? 12.870 1.942 -4.373 1.00 83.94 90 ASN A C 1
ATOM 726 O O . ASN A 1 90 ? 12.339 2.721 -3.581 1.00 83.94 90 ASN A O 1
ATOM 730 N N . THR A 1 91 ? 14.192 1.821 -4.470 1.00 76.12 91 THR A N 1
ATOM 731 C CA . THR A 1 91 ? 15.116 2.670 -3.704 1.00 76.12 91 THR A CA 1
ATOM 732 C C . THR A 1 91 ? 15.734 3.754 -4.578 1.00 76.12 91 THR A C 1
ATOM 734 O O . THR A 1 91 ? 16.001 3.532 -5.759 1.00 76.12 91 THR A O 1
ATOM 737 N N . GLU A 1 92 ? 15.978 4.939 -4.015 1.00 65.50 92 GLU A N 1
ATOM 738 C CA . GLU A 1 92 ? 16.825 5.936 -4.673 1.00 65.50 92 GLU A CA 1
ATOM 739 C C . GLU A 1 92 ? 18.293 5.479 -4.554 1.00 65.50 92 GLU A C 1
ATOM 741 O O . GLU A 1 92 ? 18.899 5.557 -3.486 1.00 65.50 92 GLU A O 1
ATOM 746 N N . GLY A 1 93 ? 18.853 4.937 -5.642 1.00 56.72 93 GLY A N 1
ATOM 747 C CA . GLY A 1 93 ? 20.238 4.447 -5.714 1.00 56.72 93 GLY A CA 1
ATOM 748 C C . GLY A 1 93 ? 20.394 2.923 -5.592 1.00 56.72 93 GLY A C 1
ATOM 749 O O . GLY A 1 93 ? 19.456 2.159 -5.818 1.00 56.72 93 GLY A O 1
ATOM 750 N N . ASP A 1 94 ? 21.603 2.463 -5.254 1.00 47.62 94 ASP A N 1
ATOM 751 C CA . ASP A 1 94 ? 21.923 1.041 -5.044 1.00 47.62 94 ASP A CA 1
ATOM 752 C C . ASP A 1 94 ? 21.507 0.584 -3.631 1.00 47.62 94 ASP A C 1
ATOM 754 O O . ASP A 1 94 ? 22.329 0.238 -2.780 1.00 47.62 94 ASP A O 1
ATOM 758 N N . GLY A 1 95 ? 20.203 0.618 -3.355 1.00 39.62 95 GLY A N 1
ATOM 759 C CA . GLY A 1 95 ? 19.596 0.135 -2.117 1.00 39.62 95 GLY A CA 1
ATOM 760 C C . GLY A 1 95 ? 18.923 -1.226 -2.305 1.00 39.62 95 GLY A C 1
ATOM 761 O O . GLY A 1 95 ? 18.317 -1.524 -3.330 1.00 39.62 95 GLY A O 1
ATOM 762 N N . ARG A 1 96 ? 19.042 -2.112 -1.314 1.00 54.12 96 ARG A N 1
ATOM 763 C CA . ARG A 1 96 ? 18.426 -3.447 -1.334 1.00 54.12 96 ARG A CA 1
ATOM 764 C C . ARG A 1 96 ? 16.893 -3.365 -1.236 1.00 54.12 96 ARG A C 1
ATOM 766 O O . ARG A 1 96 ? 16.380 -3.271 -0.134 1.00 54.12 96 ARG A O 1
ATOM 773 N N . GLU A 1 97 ? 16.213 -3.464 -2.378 1.00 63.53 97 GLU A N 1
ATOM 774 C CA . GLU A 1 97 ? 14.972 -4.202 -2.725 1.00 63.53 97 GLU A CA 1
ATOM 775 C C . GLU A 1 97 ? 14.360 -3.569 -3.998 1.00 63.53 97 GLU A C 1
ATOM 777 O O . GLU A 1 97 ? 14.571 -2.394 -4.251 1.00 63.53 97 GLU A O 1
ATOM 782 N N . TRP A 1 98 ? 13.771 -4.411 -4.868 1.00 67.00 98 TRP A N 1
ATOM 783 C CA . TRP A 1 98 ? 13.386 -4.197 -6.286 1.00 67.00 98 TRP A CA 1
ATOM 784 C C . TRP A 1 98 ? 13.641 -2.808 -6.893 1.00 67.00 98 TRP A C 1
ATOM 786 O O . TRP A 1 98 ? 12.833 -1.925 -6.704 1.00 67.00 98 TRP A O 1
ATOM 796 N N . ASN A 1 99 ? 14.672 -2.658 -7.735 1.00 76.06 99 ASN A N 1
ATOM 797 C CA . ASN A 1 99 ? 14.855 -1.473 -8.586 1.00 76.06 99 ASN A CA 1
ATOM 798 C C . ASN A 1 99 ? 14.323 -1.761 -9.999 1.00 76.06 99 ASN A C 1
ATOM 800 O O . ASN A 1 99 ? 15.068 -2.212 -10.874 1.00 76.06 99 ASN A O 1
ATOM 804 N N . VAL A 1 100 ? 13.023 -1.550 -10.211 1.00 81.50 100 VAL A N 1
ATOM 805 C CA . VAL A 1 100 ? 12.412 -1.571 -11.554 1.00 81.50 100 VAL A CA 1
ATOM 806 C C . VAL A 1 100 ? 12.266 -0.143 -12.089 1.00 81.50 100 VAL A C 1
ATOM 808 O O . VAL A 1 100 ? 12.078 0.774 -11.293 1.00 81.50 100 VAL A O 1
ATOM 811 N N . PRO A 1 101 ? 12.323 0.085 -13.414 1.00 83.50 101 PRO A N 1
ATOM 812 C CA . PRO A 1 101 ? 12.024 1.394 -13.986 1.00 83.50 101 PRO A CA 1
ATOM 813 C C . PRO A 1 101 ? 10.663 1.939 -13.527 1.00 83.50 101 PRO A C 1
ATOM 815 O O . PRO A 1 101 ? 9.662 1.215 -13.526 1.00 83.50 101 PRO A O 1
ATOM 818 N N . GLY A 1 102 ? 10.646 3.228 -13.182 1.00 85.31 102 GLY A N 1
ATOM 819 C CA . GLY A 1 102 ? 9.450 3.962 -12.771 1.00 85.31 102 GLY A CA 1
ATOM 820 C C . GLY A 1 102 ? 9.030 3.704 -11.333 1.00 85.31 102 GLY A C 1
ATOM 821 O O . GLY A 1 102 ? 9.871 3.706 -10.440 1.00 85.31 102 GLY A O 1
ATOM 822 N N . SER A 1 103 ? 7.729 3.524 -11.115 1.00 87.62 103 SER A N 1
ATOM 823 C CA . SER A 1 103 ? 7.145 3.287 -9.789 1.00 87.62 103 SER A CA 1
ATOM 824 C C . SER A 1 103 ? 6.468 1.925 -9.740 1.00 87.62 103 SER A C 1
ATOM 826 O O . SER A 1 103 ? 5.739 1.556 -10.663 1.00 87.62 103 SER A O 1
ATOM 828 N N . ILE A 1 104 ? 6.669 1.186 -8.649 1.00 91.00 104 ILE A N 1
ATOM 829 C CA . ILE A 1 104 ? 5.913 -0.040 -8.374 1.00 91.00 104 ILE A CA 1
ATOM 830 C C . ILE A 1 104 ? 4.465 0.354 -8.060 1.00 91.00 104 ILE A C 1
ATOM 832 O O . ILE A 1 104 ? 4.224 1.232 -7.236 1.00 91.00 104 ILE A O 1
ATOM 836 N N . MET A 1 105 ? 3.506 -0.303 -8.713 1.00 91.81 105 MET A N 1
ATOM 837 C CA . MET A 1 105 ? 2.073 -0.023 -8.550 1.00 91.81 105 MET A CA 1
ATOM 838 C C . MET A 1 105 ? 1.329 -1.145 -7.828 1.00 91.81 105 MET A C 1
ATOM 840 O O . MET A 1 105 ? 0.384 -0.888 -7.087 1.00 91.81 105 MET A O 1
ATOM 844 N N . ALA A 1 106 ? 1.737 -2.399 -8.038 1.00 93.06 106 ALA A N 1
ATOM 845 C CA . ALA A 1 106 ? 1.105 -3.557 -7.414 1.00 93.06 106 ALA A CA 1
ATOM 846 C C . ALA A 1 106 ? 2.069 -4.746 -7.330 1.00 93.06 106 ALA A C 1
ATOM 848 O O . ALA A 1 106 ? 2.994 -4.880 -8.133 1.00 93.06 106 ALA A O 1
ATOM 849 N N . ALA A 1 107 ? 1.824 -5.645 -6.378 1.00 93.44 107 ALA A N 1
ATOM 850 C CA . ALA A 1 107 ? 2.581 -6.878 -6.231 1.00 93.44 107 ALA A CA 1
ATOM 851 C C . ALA A 1 107 ? 1.685 -8.020 -5.754 1.00 93.44 107 ALA A C 1
ATOM 853 O O . ALA A 1 107 ? 0.860 -7.858 -4.857 1.00 93.44 107 ALA A O 1
ATOM 854 N N . HIS A 1 108 ? 1.872 -9.190 -6.355 1.00 93.69 108 HIS A N 1
ATOM 855 C CA . HIS A 1 108 ? 1.247 -10.429 -5.921 1.00 93.69 108 HIS A CA 1
ATOM 856 C C . HIS A 1 108 ? 2.118 -11.604 -6.370 1.00 93.69 108 HIS A C 1
ATOM 858 O O . HIS A 1 108 ? 2.086 -12.010 -7.536 1.00 93.69 108 HIS A O 1
ATOM 864 N N . ALA A 1 109 ? 2.892 -12.174 -5.447 1.00 91.38 109 ALA A N 1
ATOM 865 C CA . ALA A 1 109 ? 3.939 -13.137 -5.757 1.00 91.38 109 ALA A CA 1
ATOM 866 C C . ALA A 1 109 ? 3.462 -14.274 -6.697 1.00 91.38 109 ALA A C 1
ATOM 868 O O . ALA A 1 109 ? 2.430 -14.913 -6.444 1.00 91.38 109 ALA A O 1
ATOM 869 N N . PRO A 1 110 ? 4.220 -14.588 -7.765 1.00 93.38 110 PRO A N 1
ATOM 870 C CA . PRO A 1 110 ? 5.558 -14.076 -8.065 1.00 93.38 110 PRO A CA 1
ATOM 871 C C . PRO A 1 110 ? 5.571 -12.779 -8.890 1.00 93.38 110 PRO A C 1
ATOM 873 O O . PRO A 1 110 ? 6.641 -12.368 -9.306 1.00 93.38 110 PRO A O 1
ATOM 876 N N . LEU A 1 111 ? 4.434 -12.141 -9.162 1.00 94.31 111 LEU A N 1
ATOM 877 C CA . LEU A 1 111 ? 4.369 -11.011 -10.088 1.00 94.31 111 LEU A CA 1
ATOM 878 C C . LEU A 1 111 ? 4.485 -9.659 -9.379 1.00 94.31 111 LEU A C 1
ATOM 880 O O . LEU A 1 111 ? 4.096 -9.500 -8.218 1.00 94.31 111 LEU A O 1
ATOM 884 N N . LEU A 1 112 ? 5.014 -8.687 -10.113 1.00 93.38 112 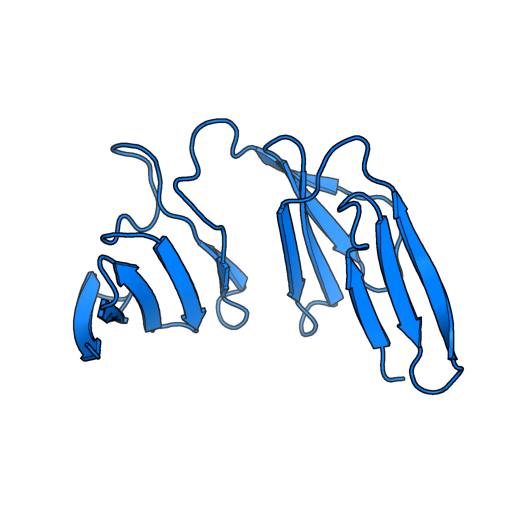LEU A N 1
ATOM 885 C CA . LEU A 1 112 ? 5.099 -7.278 -9.744 1.00 93.38 112 LEU A CA 1
ATOM 886 C C . LEU A 1 112 ? 4.735 -6.427 -10.959 1.00 93.38 112 LEU A C 1
ATOM 888 O O . LEU A 1 112 ? 5.046 -6.804 -12.085 1.00 93.38 112 LEU A O 1
ATOM 892 N N . VAL A 1 113 ? 4.084 -5.295 -10.732 1.00 94.75 113 VAL A N 1
ATOM 893 C CA . VAL A 1 113 ? 3.691 -4.349 -11.775 1.00 94.75 113 VAL A CA 1
ATOM 894 C C . VAL A 1 113 ? 4.348 -3.007 -11.497 1.00 94.75 113 VAL A C 1
ATOM 896 O O . VAL A 1 113 ? 4.245 -2.499 -10.378 1.00 94.75 113 VAL A O 1
ATOM 899 N N . SER A 1 114 ? 4.991 -2.430 -12.509 1.00 93.19 114 SER A N 1
ATOM 900 C CA . SER A 1 114 ? 5.478 -1.050 -12.473 1.00 93.19 114 SER A CA 1
ATOM 901 C C . SER A 1 114 ? 4.903 -0.227 -13.615 1.00 93.19 114 SER A C 1
ATOM 903 O O . SER A 1 114 ? 4.444 -0.781 -14.613 1.00 93.19 114 SER A O 1
ATOM 905 N N . VAL A 1 115 ? 4.927 1.094 -13.451 1.00 92.06 115 VAL A N 1
ATOM 906 C CA . VAL A 1 115 ? 4.582 2.051 -14.505 1.00 92.06 115 VAL A CA 1
ATOM 907 C C . VAL A 1 115 ? 5.743 3.001 -14.725 1.00 92.06 115 VAL A C 1
ATOM 909 O O . VAL A 1 115 ? 6.257 3.587 -13.768 1.00 92.06 115 VAL A O 1
ATOM 912 N N . PHE A 1 116 ? 6.137 3.162 -15.985 1.00 90.50 116 PHE A N 1
ATOM 913 C CA . PHE A 1 116 ? 7.166 4.104 -16.408 1.00 90.50 116 PHE A CA 1
ATOM 914 C C . PHE A 1 116 ? 6.844 4.648 -17.798 1.00 90.50 116 PHE A C 1
ATOM 916 O O . PHE A 1 116 ? 6.661 3.863 -18.724 1.00 90.50 116 PHE A O 1
ATOM 923 N N . ASN A 1 117 ? 6.809 5.976 -17.950 1.00 90.62 117 ASN A N 1
ATOM 924 C CA . ASN A 1 117 ? 6.458 6.648 -19.210 1.00 90.62 117 ASN A CA 1
ATOM 925 C C . ASN A 1 117 ? 5.173 6.079 -19.840 1.00 90.62 117 ASN A C 1
ATOM 927 O O . ASN A 1 117 ? 5.188 5.651 -20.990 1.00 90.62 117 ASN A O 1
ATOM 931 N N . ASP A 1 118 ? 4.105 6.012 -19.041 1.00 90.62 118 ASP A N 1
ATOM 932 C CA . ASP A 1 118 ? 2.781 5.476 -19.397 1.00 90.62 118 ASP A CA 1
ATOM 933 C C . ASP A 1 118 ? 2.725 3.983 -19.767 1.00 90.62 118 ASP A C 1
ATOM 935 O O . ASP A 1 118 ? 1.644 3.444 -19.962 1.00 90.62 118 ASP A O 1
ATOM 939 N N . VAL A 1 119 ? 3.853 3.269 -19.743 1.00 91.94 119 VAL A N 1
ATOM 940 C CA . VAL A 1 119 ? 3.891 1.822 -19.981 1.00 91.94 119 VAL A CA 1
ATOM 941 C C . VAL A 1 119 ? 3.737 1.066 -18.668 1.00 91.94 119 VAL A C 1
ATOM 943 O O . VAL A 1 119 ? 4.502 1.280 -17.722 1.00 91.94 119 VAL A O 1
ATOM 946 N N . ILE A 1 120 ? 2.782 0.136 -18.625 1.00 94.75 120 ILE A N 1
ATOM 947 C CA . ILE A 1 120 ? 2.624 -0.834 -17.538 1.00 94.75 120 ILE A CA 1
ATOM 948 C C . ILE A 1 120 ? 3.480 -2.065 -17.851 1.00 94.75 120 ILE A C 1
ATOM 950 O O . ILE A 1 120 ? 3.192 -2.795 -18.799 1.00 94.75 120 ILE A O 1
ATOM 954 N N . THR A 1 121 ? 4.476 -2.356 -17.015 1.00 95.00 121 THR A N 1
ATOM 955 C CA . THR A 1 121 ? 5.314 -3.559 -17.139 1.00 95.00 121 THR A CA 1
ATOM 956 C C . THR A 1 121 ? 4.996 -4.568 -16.044 1.00 95.00 121 THR A C 1
ATOM 958 O O . THR A 1 121 ? 5.001 -4.248 -14.853 1.00 95.00 121 THR A O 1
ATOM 961 N N . VAL A 1 122 ? 4.792 -5.824 -16.441 1.00 95.62 122 VAL A N 1
ATOM 962 C CA . VAL A 1 122 ? 4.683 -6.976 -15.540 1.00 95.62 122 VAL A CA 1
ATOM 963 C C . VAL A 1 122 ? 6.034 -7.678 -15.442 1.00 95.62 122 VAL A C 1
ATOM 965 O O . VAL A 1 122 ? 6.620 -8.077 -16.450 1.00 95.62 122 VAL A O 1
ATOM 968 N N . TRP A 1 123 ? 6.498 -7.896 -14.217 1.00 94.00 123 TRP A N 1
ATOM 969 C CA . TRP A 1 123 ? 7.767 -8.536 -13.886 1.00 94.00 123 TRP A CA 1
ATOM 970 C C . TRP A 1 123 ? 7.529 -9.857 -13.157 1.00 94.00 123 TRP A C 1
ATOM 972 O O . TRP A 1 123 ? 6.656 -9.946 -12.291 1.00 94.00 123 TRP A O 1
ATOM 982 N N . ASP A 1 124 ? 8.340 -10.871 -13.454 1.00 92.88 124 ASP A N 1
ATOM 983 C CA . ASP A 1 124 ? 8.460 -12.067 -12.625 1.00 92.88 124 ASP A CA 1
ATOM 984 C C . ASP A 1 124 ? 9.556 -11.846 -11.584 1.00 92.88 124 ASP A C 1
ATOM 986 O O . ASP A 1 124 ? 10.717 -11.557 -11.890 1.00 92.88 124 ASP A O 1
ATOM 990 N N . ARG A 1 125 ? 9.174 -11.964 -10.314 1.00 88.81 125 ARG A N 1
ATOM 991 C CA . ARG A 1 125 ? 10.060 -11.667 -9.200 1.00 88.81 125 ARG A CA 1
ATOM 992 C C . ARG A 1 125 ? 11.116 -12.735 -8.948 1.00 88.81 125 ARG A C 1
ATOM 994 O O . ARG A 1 125 ? 12.083 -12.491 -8.231 1.00 88.81 125 ARG A O 1
ATOM 1001 N N . ARG A 1 126 ? 10.922 -13.938 -9.480 1.00 88.38 126 ARG A N 1
ATOM 1002 C CA . ARG A 1 126 ? 11.816 -15.071 -9.215 1.00 88.38 126 ARG A CA 1
ATOM 1003 C C . ARG A 1 126 ? 13.152 -14.905 -9.930 1.00 88.38 126 ARG A C 1
ATOM 1005 O O . ARG A 1 126 ? 14.181 -15.268 -9.374 1.00 88.38 126 ARG A O 1
ATOM 1012 N N . ASP A 1 127 ? 13.120 -14.332 -11.127 1.00 88.25 127 ASP A N 1
ATOM 1013 C CA . ASP A 1 127 ? 14.267 -14.169 -12.024 1.00 88.25 127 ASP A CA 1
ATOM 1014 C C . ASP A 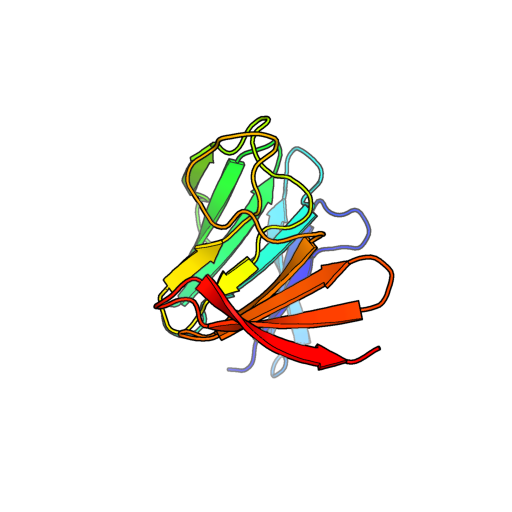1 127 ? 14.483 -12.711 -12.482 1.00 88.25 127 ASP A C 1
ATOM 1016 O O . ASP A 1 127 ? 15.399 -12.443 -13.255 1.00 88.25 127 ASP A O 1
ATOM 1020 N N . ARG A 1 128 ? 13.684 -11.756 -11.977 1.00 84.88 128 ARG A N 1
ATOM 1021 C CA . ARG A 1 128 ? 13.720 -10.323 -12.3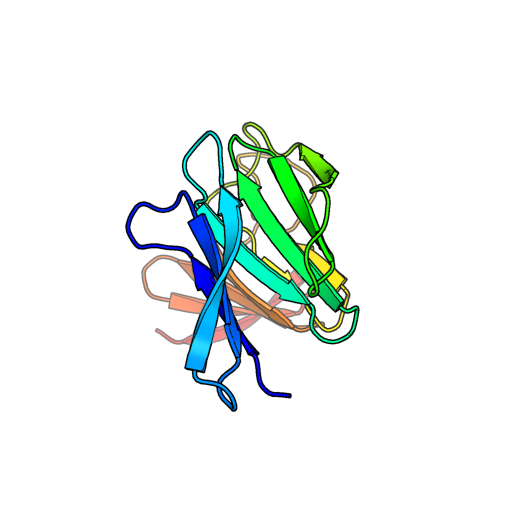38 1.00 84.88 128 ARG A CA 1
ATOM 1022 C C . ARG A 1 128 ? 13.440 -10.065 -13.821 1.00 84.88 128 ARG A C 1
ATOM 1024 O O . ARG A 1 128 ? 13.909 -9.076 -14.386 1.00 84.88 128 ARG A O 1
ATOM 1031 N N . ARG A 1 129 ? 12.677 -10.944 -14.467 1.00 90.31 129 ARG A N 1
ATOM 1032 C CA . ARG A 1 129 ? 12.424 -10.874 -15.906 1.00 90.31 129 ARG A CA 1
ATOM 1033 C C . ARG A 1 129 ? 11.166 -10.069 -16.220 1.00 90.31 129 ARG A C 1
ATOM 1035 O O . ARG A 1 129 ? 10.135 -10.230 -15.571 1.00 90.31 129 ARG A O 1
ATOM 1042 N N . ARG A 1 130 ? 11.222 -9.258 -17.282 1.00 90.50 130 ARG A N 1
ATOM 1043 C CA . ARG A 1 130 ? 10.025 -8.662 -17.898 1.00 90.50 130 ARG A CA 1
ATOM 1044 C C . ARG A 1 130 ? 9.187 -9.754 -18.556 1.00 90.50 130 ARG A C 1
ATOM 1046 O O . ARG A 1 130 ? 9.699 -10.546 -19.349 1.00 90.50 130 ARG A O 1
ATOM 1053 N N . VAL A 1 131 ? 7.912 -9.813 -18.200 1.00 91.31 131 VAL A N 1
ATOM 1054 C CA . VAL A 1 131 ? 6.956 -10.799 -18.712 1.00 91.31 131 VAL A CA 1
ATOM 1055 C C . VAL A 1 131 ? 6.115 -10.195 -19.827 1.00 91.31 131 VAL A C 1
ATOM 1057 O O . VAL A 1 131 ? 5.931 -10.844 -20.854 1.00 91.31 131 VAL A O 1
ATOM 1060 N N . HIS A 1 132 ? 5.606 -8.980 -19.621 1.00 87.19 132 HIS A N 1
ATOM 1061 C CA . HIS A 1 132 ? 4.696 -8.309 -20.544 1.00 87.19 132 HIS A CA 1
ATOM 1062 C C . HIS A 1 132 ? 4.730 -6.790 -20.344 1.00 87.19 132 HIS A C 1
ATOM 1064 O O . HIS A 1 132 ? 4.943 -6.345 -19.218 1.00 87.19 132 HIS A O 1
ATOM 1070 N N . ASP A 1 133 ? 4.463 -6.040 -21.413 1.00 86.94 133 ASP A N 1
ATOM 1071 C CA . ASP A 1 133 ? 4.323 -4.583 -21.418 1.00 86.94 133 ASP A CA 1
ATOM 1072 C C . ASP A 1 133 ? 2.984 -4.210 -22.065 1.00 86.94 133 ASP A C 1
ATOM 1074 O O . ASP A 1 133 ? 2.629 -4.758 -23.112 1.00 86.94 133 ASP A O 1
ATOM 1078 N N . VAL A 1 134 ? 2.257 -3.281 -21.447 1.00 85.75 134 VAL A N 1
ATOM 1079 C CA . VAL A 1 134 ? 1.026 -2.689 -21.983 1.00 85.75 134 VAL A CA 1
ATOM 1080 C C . VAL A 1 134 ? 1.274 -1.188 -22.169 1.00 85.75 134 VAL A C 1
ATOM 1082 O O . VAL A 1 134 ? 1.543 -0.523 -21.164 1.00 85.75 134 VAL A O 1
ATOM 1085 N N . PRO A 1 135 ? 1.258 -0.675 -23.414 1.00 75.12 135 PRO A N 1
ATOM 1086 C CA . PRO A 1 135 ? 1.359 0.756 -23.700 1.00 75.12 135 PRO A CA 1
ATOM 1087 C C . PRO A 1 135 ? 0.131 1.554 -23.257 1.00 75.12 135 PRO A C 1
ATOM 1089 O O . PRO A 1 135 ? -0.952 0.942 -23.090 1.00 75.12 135 PRO A O 1
#

Foldseek 3Di:
DDKDWDADPQQFWIWIADPVPGDIDTQGGHPAHWDDWDDLPVVQKIWTDDPQFIWMAGNVHDDIDGDDGRPQFADADWEAANQVRDIAGAGDPPDPGDPDAATWDYDHPQWTWHDHPNKIWIAGNVVRDTDDIDD

Secondary structure (DSSP, 8-state):
--EEEEE-TTS-EEEEEETTT--EEEEEE-SS-EEEEEEETTTTEEEEEETTEEEEEETT----EEEEE-TT--EEEEEEETTTTEEEEE-SSS-SS---SSEEEEEETTEEEEEETTEEEEEETTTTEEEEEE-